Protein AF-A0A3N5IBV7-F1 (afdb_monomer)

Mean predicted aligned error: 3.82 Å

pLDDT: mean 93.03, std 4.79, range [66.5, 97.31]

Sequence (121 aa):
IKLAYLCHAQTKTMTPGDVVLFYRSGDESAITSLGVVESYETLDDSDTVASRVKRRTVYSMDEIANMVKQPTRVMLFRLVKHFQKPLGLEWLKHKHVTKGAPQSIMRISAVAFEGVVAHGE

Secondary structure (DSSP, 8-state):
-EEEEEE--S-----TT-EEEEEETTTT-EEEEEEEEEEEEEE--HHHHHHHHGGG-S--HHHHHHHTTS-EEEEEEEEEEEEEEEEEHHHHHHTTS-SSS-SS-----HHHHHHHHHH--

Structure (mmCIF, N/CA/C/O backbone):
data_AF-A0A3N5IBV7-F1
#
_entry.id   AF-A0A3N5IBV7-F1
#
loop_
_atom_site.group_PDB
_atom_site.id
_atom_site.type_symbol
_atom_site.label_atom_id
_atom_site.label_alt_id
_atom_site.label_comp_id
_atom_site.label_asym_id
_atom_site.label_entity_id
_atom_site.label_seq_id
_atom_site.pdbx_PDB_ins_code
_atom_site.Cartn_x
_atom_site.Cartn_y
_atom_site.Cartn_z
_atom_site.occupancy
_atom_site.B_iso_or_equiv
_atom_site.auth_seq_id
_atom_site.auth_comp_id
_atom_site.auth_asym_id
_atom_site.auth_atom_id
_atom_site.pdbx_PDB_model_num
ATOM 1 N N . ILE A 1 1 ? -10.519 -0.968 -7.578 1.00 84.50 1 ILE A N 1
ATOM 2 C CA . ILE A 1 1 ? -11.216 -1.628 -6.432 1.00 84.50 1 ILE A CA 1
ATOM 3 C C . ILE A 1 1 ? -10.959 -0.806 -5.166 1.00 84.50 1 ILE A C 1
ATOM 5 O O . ILE A 1 1 ? -9.854 -0.298 -5.050 1.00 84.50 1 ILE A O 1
ATOM 9 N N . LYS A 1 2 ? -11.937 -0.604 -4.266 1.00 91.62 2 LYS A N 1
ATOM 10 C CA . LYS A 1 2 ? -11.717 0.114 -2.988 1.00 91.62 2 LYS A CA 1
ATOM 11 C C . LYS A 1 2 ? -11.261 -0.870 -1.910 1.00 91.62 2 LYS A C 1
ATOM 13 O O . LYS A 1 2 ? -11.970 -1.842 -1.662 1.00 91.62 2 LYS A O 1
ATOM 18 N N . LEU A 1 3 ? -10.125 -0.598 -1.282 1.00 94.56 3 LEU A N 1
ATOM 19 C CA . LEU A 1 3 ? -9.474 -1.455 -0.291 1.00 94.56 3 LEU A CA 1
ATOM 20 C C . LEU A 1 3 ? -9.039 -0.631 0.929 1.00 94.56 3 LEU A C 1
ATOM 22 O O . LEU A 1 3 ? -8.996 0.601 0.878 1.00 94.56 3 LEU A O 1
ATOM 26 N N . ALA A 1 4 ? -8.742 -1.323 2.024 1.00 94.50 4 ALA A N 1
ATOM 27 C CA . ALA A 1 4 ? -8.207 -0.757 3.250 1.00 94.50 4 ALA A CA 1
ATOM 28 C C . ALA A 1 4 ? -6.869 -1.415 3.598 1.00 94.50 4 ALA A C 1
ATOM 30 O O . ALA A 1 4 ? -6.697 -2.621 3.431 1.00 94.50 4 ALA A O 1
ATOM 31 N N . TYR A 1 5 ? -5.935 -0.618 4.103 1.00 92.50 5 TYR A N 1
ATOM 32 C CA . TYR A 1 5 ? -4.657 -1.073 4.632 1.00 92.50 5 TYR A CA 1
ATOM 33 C C . TYR A 1 5 ? -4.497 -0.548 6.057 1.00 92.50 5 TYR A C 1
ATOM 35 O O . TYR A 1 5 ? -4.598 0.658 6.289 1.00 92.50 5 TYR A O 1
ATOM 43 N N . LEU A 1 6 ? -4.286 -1.458 7.006 1.00 92.44 6 LEU A N 1
ATOM 44 C CA . LEU A 1 6 ? -4.113 -1.144 8.421 1.00 92.44 6 LEU A CA 1
ATOM 45 C C . LEU A 1 6 ? -2.644 -1.358 8.786 1.00 92.44 6 LEU A C 1
ATOM 47 O O . LEU A 1 6 ? -2.066 -2.387 8.442 1.00 92.44 6 LEU A O 1
ATOM 51 N N . CYS A 1 7 ? -2.019 -0.393 9.458 1.00 90.12 7 CYS A N 1
ATOM 52 C CA . CYS A 1 7 ? -0.606 -0.499 9.817 1.00 90.12 7 CYS A CA 1
ATOM 53 C C . CYS A 1 7 ? -0.219 0.369 11.019 1.00 90.12 7 CYS A C 1
ATOM 55 O O . CYS A 1 7 ? -0.943 1.272 11.428 1.00 90.12 7 CYS A O 1
ATOM 57 N N . HIS A 1 8 ? 0.993 0.151 11.528 1.00 89.38 8 HIS A N 1
ATOM 58 C CA . HIS A 1 8 ? 1.608 0.971 12.581 1.00 89.38 8 HIS A CA 1
ATOM 59 C C . HIS A 1 8 ? 2.729 1.877 12.041 1.00 89.38 8 HIS A C 1
ATOM 61 O O . HIS A 1 8 ? 3.566 2.371 12.794 1.00 89.38 8 HIS A O 1
ATOM 67 N N . ALA A 1 9 ? 2.771 2.104 10.724 1.00 81.06 9 ALA A N 1
ATOM 68 C CA . ALA A 1 9 ? 3.873 2.786 10.042 1.00 81.06 9 ALA A CA 1
ATOM 69 C C . ALA A 1 9 ? 4.093 4.210 10.563 1.00 81.06 9 ALA A C 1
ATOM 71 O O . ALA A 1 9 ? 3.172 4.996 10.490 1.00 81.06 9 ALA A O 1
ATOM 72 N N . GLN A 1 10 ? 5.297 4.600 10.997 1.00 75.12 10 GLN A N 1
ATOM 73 C CA . GLN A 1 10 ? 5.555 5.904 11.644 1.00 75.12 10 GLN A CA 1
ATOM 74 C C . GLN A 1 10 ? 5.157 7.153 10.829 1.00 75.12 10 GLN A C 1
ATOM 76 O O . GLN A 1 10 ? 4.951 8.224 11.408 1.00 75.12 10 GLN A O 1
ATOM 81 N N . THR A 1 11 ? 5.006 7.030 9.512 1.00 76.69 11 THR A N 1
ATOM 82 C CA . THR A 1 11 ? 4.590 8.109 8.614 1.00 76.69 11 THR A CA 1
ATOM 83 C C . THR A 1 11 ? 3.210 8.648 8.997 1.00 76.69 11 THR A C 1
ATOM 85 O O . THR A 1 11 ? 2.202 7.939 8.954 1.00 76.69 11 THR A O 1
ATOM 88 N N . LYS A 1 12 ? 3.166 9.922 9.405 1.00 66.50 12 LYS A N 1
ATOM 89 C CA . LYS A 1 12 ? 1.934 10.606 9.837 1.00 66.50 12 LYS A CA 1
ATOM 90 C C . LYS A 1 12 ? 1.182 11.297 8.700 1.00 66.50 12 LYS A C 1
ATOM 92 O O . LYS A 1 12 ? 0.017 11.618 8.882 1.00 66.50 12 LYS A O 1
ATOM 97 N N . THR A 1 13 ? 1.825 11.542 7.559 1.00 74.69 13 THR A N 1
ATOM 98 C CA . THR A 1 13 ? 1.269 12.414 6.518 1.00 74.69 13 THR A CA 1
ATOM 99 C C . THR A 1 13 ? 1.191 11.722 5.166 1.00 74.69 13 THR A C 1
ATOM 101 O O . THR A 1 13 ? 2.209 11.423 4.538 1.00 74.69 13 THR A O 1
ATOM 104 N N . MET A 1 14 ? -0.047 11.514 4.729 1.00 87.62 14 MET A N 1
ATOM 105 C CA . MET A 1 14 ? -0.431 11.095 3.389 1.00 87.62 14 MET A CA 1
ATOM 106 C C . MET A 1 14 ? -1.758 11.780 3.067 1.00 87.62 14 MET A C 1
ATOM 108 O O . MET A 1 14 ? -2.636 11.853 3.929 1.00 87.62 14 MET A O 1
ATOM 112 N N . THR A 1 15 ? -1.873 12.328 1.868 1.00 92.19 15 THR A N 1
ATOM 113 C CA . THR A 1 15 ? -2.999 13.172 1.457 1.00 92.19 15 THR A CA 1
ATOM 114 C C . THR A 1 15 ? -3.899 12.393 0.500 1.00 92.19 15 THR A C 1
ATOM 116 O O . THR A 1 15 ? -3.394 11.592 -0.290 1.00 92.19 15 THR A O 1
ATOM 119 N N . PRO A 1 16 ? -5.229 12.597 0.521 1.00 95.44 16 PRO A N 1
ATOM 120 C CA . PRO A 1 16 ? -6.090 12.094 -0.543 1.00 95.44 16 PRO A CA 1
ATOM 121 C C . PRO A 1 16 ? -5.566 12.517 -1.923 1.00 95.44 16 PRO A C 1
ATOM 123 O O . PRO A 1 16 ? -5.254 13.686 -2.139 1.00 95.44 16 PRO A O 1
ATOM 126 N N . GLY A 1 17 ? -5.462 11.562 -2.845 1.00 95.38 17 GLY A N 1
ATOM 127 C CA . GLY A 1 17 ? -4.849 11.755 -4.162 1.00 95.38 17 GLY A CA 1
ATOM 128 C C . GLY A 1 17 ? -3.377 11.341 -4.250 1.00 95.38 17 GLY A C 1
ATOM 129 O O . GLY A 1 17 ? -2.885 11.167 -5.365 1.00 95.38 17 GLY A O 1
ATOM 130 N N . ASP A 1 18 ? -2.692 11.106 -3.124 1.00 95.00 18 ASP A N 1
ATOM 131 C CA . ASP A 1 18 ? -1.336 10.554 -3.141 1.00 95.00 18 ASP A CA 1
ATOM 132 C C . ASP A 1 18 ? -1.320 9.177 -3.818 1.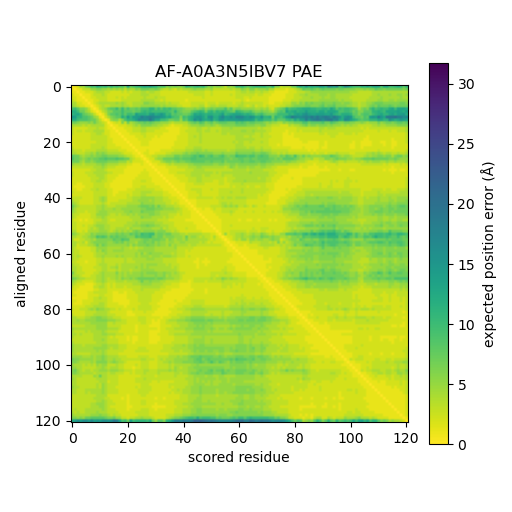00 95.00 18 ASP A C 1
ATOM 134 O O . ASP A 1 18 ? -2.232 8.355 -3.664 1.00 95.00 18 ASP A O 1
ATOM 138 N N . VAL A 1 19 ? -0.248 8.913 -4.560 1.00 95.75 19 VAL A N 1
ATOM 139 C CA . VAL 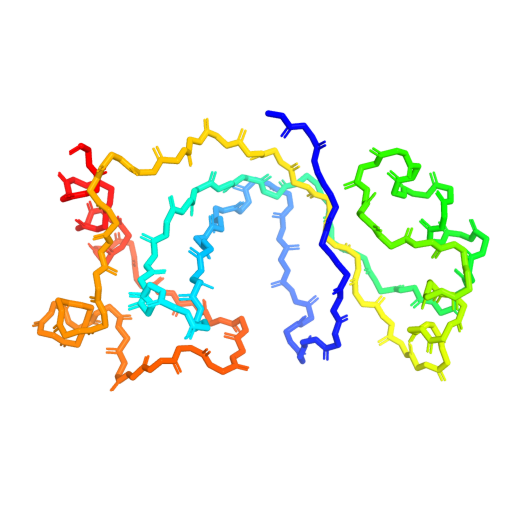A 1 19 ? -0.032 7.643 -5.250 1.00 95.75 19 VAL A CA 1
ATOM 140 C C . VAL A 1 19 ? 0.796 6.714 -4.369 1.00 95.75 19 VAL A C 1
ATOM 142 O O . VAL A 1 19 ? 1.838 7.104 -3.843 1.00 95.75 19 VAL A O 1
ATOM 145 N N . VAL A 1 20 ? 0.351 5.464 -4.237 1.00 95.75 20 VAL A N 1
ATOM 146 C CA . VAL A 1 20 ? 1.020 4.433 -3.438 1.00 95.75 20 VAL A CA 1
ATOM 147 C C . VAL A 1 20 ? 1.408 3.236 -4.303 1.00 95.75 20 VAL A C 1
ATOM 149 O O . VAL A 1 20 ? 0.616 2.734 -5.101 1.00 95.75 20 VAL A O 1
ATOM 152 N N . LEU A 1 21 ? 2.641 2.767 -4.121 1.00 96.56 21 LEU A N 1
ATOM 153 C CA . LEU A 1 21 ? 3.158 1.532 -4.705 1.00 96.56 21 LEU A CA 1
ATOM 154 C C . LEU A 1 21 ? 3.217 0.455 -3.620 1.00 96.56 21 LEU A C 1
ATOM 156 O O . LEU A 1 21 ? 3.699 0.713 -2.517 1.00 96.56 21 LEU A O 1
ATOM 160 N N . PHE A 1 22 ? 2.755 -0.752 -3.936 1.00 95.69 22 PHE A N 1
ATOM 161 C CA . PHE A 1 22 ? 2.781 -1.884 -3.010 1.00 95.69 22 PHE A CA 1
ATOM 162 C C . PHE A 1 22 ? 3.938 -2.825 -3.339 1.00 95.69 22 PHE A C 1
ATOM 164 O O . PHE A 1 22 ? 4.022 -3.351 -4.450 1.00 95.69 22 PHE A O 1
ATOM 171 N N . TYR A 1 23 ? 4.808 -3.039 -2.350 1.00 96.12 23 TYR A N 1
ATOM 172 C CA . TYR A 1 23 ? 5.918 -3.986 -2.401 1.00 96.12 23 TYR A CA 1
ATOM 173 C C . TYR A 1 23 ? 5.536 -5.289 -1.688 1.00 96.12 23 TYR A C 1
ATOM 175 O O . TYR A 1 23 ? 5.137 -5.264 -0.524 1.00 96.12 23 TYR A O 1
ATOM 183 N N . ARG A 1 24 ? 5.667 -6.426 -2.375 1.00 94.88 24 ARG A N 1
ATOM 184 C CA . ARG A 1 24 ? 5.389 -7.767 -1.848 1.00 94.88 24 ARG A CA 1
ATOM 185 C C . ARG A 1 24 ? 6.706 -8.421 -1.441 1.00 94.88 24 ARG A C 1
ATOM 187 O O . ARG A 1 24 ? 7.454 -8.892 -2.290 1.00 94.88 24 ARG A O 1
ATOM 194 N N . SER A 1 25 ? 7.008 -8.411 -0.145 1.00 91.69 25 SER A N 1
ATOM 195 C CA . SER A 1 25 ? 8.309 -8.838 0.388 1.00 91.69 25 SER A CA 1
ATOM 196 C C . SER A 1 25 ? 8.482 -10.348 0.556 1.00 91.69 25 SER A C 1
ATOM 198 O O . SER A 1 25 ? 9.615 -10.810 0.514 1.00 91.69 25 SER A O 1
ATOM 200 N N . GLY A 1 26 ? 7.402 -11.104 0.779 1.00 87.31 26 GLY A N 1
ATOM 201 C CA . GLY A 1 26 ? 7.489 -12.502 1.220 1.00 87.31 26 GLY A CA 1
ATOM 202 C C . GLY A 1 26 ? 8.063 -13.466 0.180 1.00 87.31 26 GLY A C 1
ATOM 203 O O . GLY A 1 26 ? 8.947 -14.253 0.492 1.00 87.31 26 GLY A O 1
ATOM 204 N N . ASP A 1 27 ? 7.564 -13.400 -1.048 1.00 90.81 27 ASP A N 1
ATOM 205 C CA . ASP A 1 27 ? 7.841 -14.373 -2.109 1.00 90.81 27 ASP A CA 1
ATOM 206 C C . ASP A 1 27 ? 8.310 -13.716 -3.411 1.00 90.81 27 ASP A C 1
ATOM 208 O O . ASP A 1 27 ? 9.249 -14.202 -4.032 1.00 90.81 27 ASP A O 1
ATOM 212 N N . GLU A 1 28 ? 7.716 -12.591 -3.812 1.00 92.31 28 GLU A N 1
ATOM 213 C CA . GLU A 1 28 ? 8.108 -11.913 -5.056 1.00 92.31 28 GLU A CA 1
ATOM 214 C C . GLU A 1 28 ? 9.295 -10.956 -4.883 1.00 92.31 28 GLU A C 1
ATOM 216 O O . GLU A 1 28 ? 10.068 -10.750 -5.817 1.00 92.31 28 GLU A O 1
ATOM 221 N N . SER A 1 29 ? 9.447 -10.347 -3.701 1.00 95.75 29 SER A N 1
ATOM 222 C CA . SER A 1 29 ? 10.410 -9.262 -3.457 1.00 95.75 29 SER A CA 1
ATOM 223 C C . SER A 1 29 ? 10.362 -8.174 -4.541 1.00 95.75 29 SER A C 1
ATOM 225 O O . SER A 1 29 ? 11.390 -7.755 -5.081 1.00 95.75 29 SER A O 1
ATOM 227 N N . ALA A 1 30 ? 9.148 -7.728 -4.875 1.00 97.31 30 ALA A N 1
ATOM 228 C CA . ALA A 1 30 ? 8.888 -6.843 -6.006 1.00 97.31 30 ALA A CA 1
ATOM 229 C C . ALA A 1 30 ? 7.784 -5.818 -5.720 1.00 97.31 30 ALA A C 1
ATOM 231 O O . ALA A 1 30 ? 6.910 -6.035 -4.880 1.00 97.31 30 ALA A O 1
ATOM 232 N N . ILE A 1 31 ? 7.793 -4.706 -6.459 1.00 97.31 31 ILE A N 1
ATOM 233 C CA . ILE A 1 31 ? 6.620 -3.831 -6.568 1.00 97.31 31 ILE A CA 1
ATOM 234 C C . ILE A 1 31 ? 5.622 -4.484 -7.523 1.00 97.31 31 ILE A C 1
ATOM 236 O O . ILE A 1 31 ? 5.950 -4.725 -8.683 1.00 97.31 31 ILE A O 1
ATOM 240 N N . THR A 1 32 ? 4.404 -4.736 -7.044 1.00 97.31 32 THR A N 1
ATOM 241 C CA . THR A 1 32 ? 3.391 -5.509 -7.785 1.00 97.31 32 THR A CA 1
ATOM 242 C C . THR A 1 32 ? 2.163 -4.693 -8.155 1.00 97.31 32 THR A C 1
ATOM 244 O O . THR A 1 32 ? 1.450 -5.040 -9.094 1.00 97.31 32 THR A O 1
ATOM 247 N N . SER A 1 33 ? 1.873 -3.619 -7.416 1.00 96.88 33 SER A N 1
ATOM 248 C CA . SER A 1 33 ? 0.591 -2.922 -7.540 1.00 96.88 33 SER A CA 1
ATOM 249 C C . SER A 1 33 ? 0.694 -1.422 -7.308 1.00 96.88 33 SER A C 1
ATOM 251 O O . SER A 1 33 ? 1.561 -0.942 -6.577 1.00 96.88 33 SER A O 1
ATOM 253 N N . LEU A 1 34 ? -0.260 -0.704 -7.896 1.00 97.00 34 LEU A N 1
ATOM 254 C CA . LEU A 1 34 ? -0.417 0.742 -7.820 1.00 97.00 34 LEU A CA 1
ATOM 255 C C . LEU A 1 34 ? -1.799 1.095 -7.262 1.00 97.00 34 LEU A C 1
ATOM 257 O O . LEU A 1 34 ? -2.820 0.569 -7.721 1.00 97.00 34 LEU A O 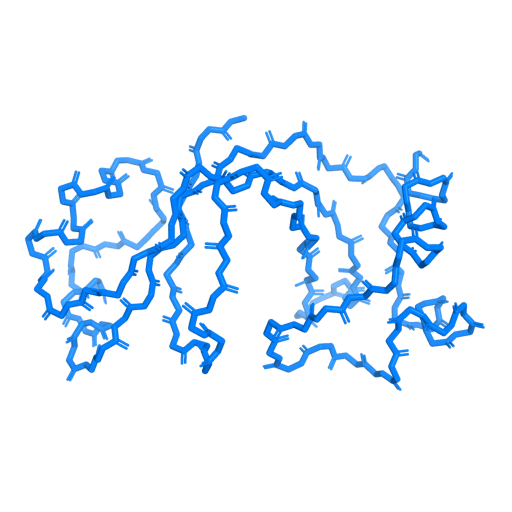1
ATOM 261 N N . GLY A 1 35 ? -1.844 2.033 -6.321 1.00 97.06 35 GLY A N 1
ATOM 262 C CA . GLY A 1 35 ? -3.077 2.576 -5.764 1.00 97.06 35 GLY A CA 1
ATOM 263 C C . GLY A 1 35 ? -3.058 4.095 -5.616 1.00 97.06 35 GLY A C 1
ATOM 264 O O . GLY A 1 35 ? -2.014 4.733 -5.719 1.00 97.06 35 GLY A O 1
ATOM 265 N N . VAL A 1 36 ? -4.235 4.658 -5.349 1.00 97.25 36 VAL A N 1
ATOM 266 C CA . VAL A 1 36 ? -4.430 6.077 -5.015 1.00 97.25 36 VAL A CA 1
ATOM 267 C C . VAL A 1 36 ? -5.128 6.180 -3.669 1.00 97.25 36 VAL A C 1
ATOM 269 O O . VAL A 1 36 ? -6.145 5.519 -3.444 1.00 97.25 36 VAL A O 1
ATOM 272 N N . VAL A 1 37 ? -4.585 7.003 -2.780 1.00 96.62 37 VAL A N 1
ATOM 273 C CA . VAL A 1 37 ? -5.086 7.208 -1.420 1.00 96.62 37 VAL A CA 1
ATOM 274 C C . VAL A 1 37 ? -6.409 7.972 -1.459 1.00 96.62 37 VAL A C 1
ATOM 276 O O . VAL A 1 37 ? -6.520 9.013 -2.100 1.00 96.62 37 VAL A O 1
ATOM 279 N N . GLU A 1 38 ? -7.421 7.461 -0.759 1.00 96.06 38 GLU A N 1
ATOM 280 C CA . GLU A 1 38 ? -8.713 8.133 -0.555 1.00 96.06 38 GLU A CA 1
ATOM 281 C C . GLU A 1 38 ? -8.784 8.781 0.838 1.00 96.06 38 GLU A C 1
ATOM 283 O O . GLU A 1 38 ? -9.303 9.885 0.976 1.00 96.06 38 GLU A O 1
ATOM 288 N N . SER A 1 39 ? -8.241 8.126 1.868 1.00 94.12 39 SER A N 1
ATOM 289 C CA . SER A 1 39 ? -8.094 8.700 3.209 1.00 94.12 39 SER A CA 1
ATOM 290 C C . SER A 1 39 ? -6.951 8.036 3.973 1.00 94.12 39 SER A C 1
ATOM 292 O O . SER A 1 39 ? -6.579 6.894 3.691 1.00 94.12 39 SER A O 1
ATOM 294 N N . TYR A 1 40 ? -6.401 8.756 4.949 1.00 94.12 40 TYR A N 1
ATOM 295 C CA . TYR A 1 40 ? -5.388 8.247 5.864 1.00 94.12 40 TYR A CA 1
ATOM 296 C C . TYR A 1 40 ? -5.601 8.854 7.249 1.00 94.12 40 TYR A C 1
ATOM 298 O O . TYR A 1 40 ? -5.407 10.052 7.445 1.00 94.12 40 TYR A O 1
ATOM 306 N N . GLU A 1 41 ? -6.042 8.037 8.200 1.00 92.62 41 GLU A N 1
ATOM 307 C C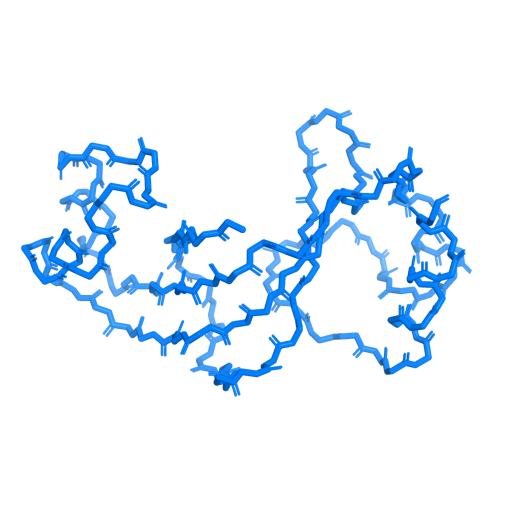A . GLU A 1 41 ? -6.390 8.473 9.556 1.00 92.62 41 GLU A CA 1
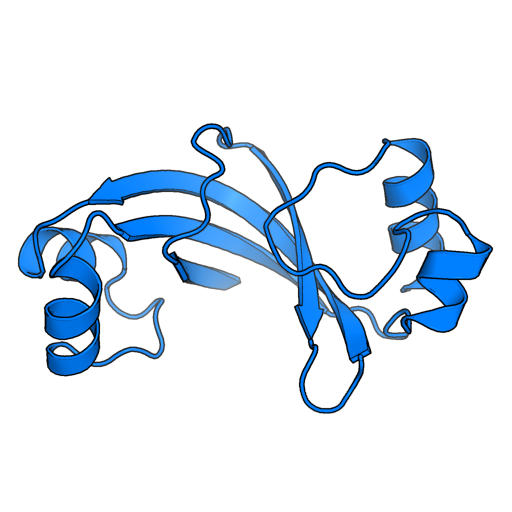ATOM 308 C C . GLU A 1 41 ? -5.756 7.550 10.602 1.00 92.62 41 GLU A C 1
ATOM 310 O O . GLU A 1 41 ? -5.493 6.377 10.335 1.00 92.62 41 GLU A O 1
ATOM 315 N N . THR A 1 42 ? -5.460 8.092 11.784 1.00 93.06 42 THR A N 1
ATOM 316 C CA . THR A 1 42 ? -5.001 7.301 12.936 1.00 93.06 42 THR A CA 1
ATOM 317 C C . THR A 1 42 ? -6.188 7.066 13.852 1.00 93.06 42 THR A C 1
ATOM 319 O O . THR A 1 42 ? -6.845 8.027 14.241 1.00 93.06 42 THR A O 1
ATOM 322 N N . LEU A 1 43 ? -6.447 5.802 14.167 1.00 93.06 43 LEU A N 1
ATOM 323 C CA . LEU A 1 43 ? -7.567 5.334 14.972 1.00 93.06 43 LEU A CA 1
ATOM 324 C C . LEU A 1 43 ? -7.059 4.370 16.047 1.00 93.06 43 LEU A C 1
ATOM 326 O O . LEU A 1 43 ? -6.072 3.658 15.847 1.00 93.06 43 LEU A O 1
ATOM 330 N N . ASP A 1 44 ? -7.748 4.349 17.176 1.00 92.88 44 ASP A N 1
ATOM 331 C CA . ASP A 1 44 ? -7.455 3.534 18.360 1.00 92.88 44 ASP A CA 1
ATOM 332 C C . ASP A 1 44 ? -8.694 2.786 18.890 1.00 92.88 44 ASP A C 1
ATOM 334 O O . ASP A 1 44 ? -8.601 2.046 19.864 1.00 92.88 44 ASP A O 1
ATOM 338 N N . ASP A 1 45 ? -9.832 2.913 18.204 1.00 94.19 45 ASP A N 1
ATOM 339 C CA . ASP A 1 45 ? -11.085 2.238 18.530 1.00 94.19 45 ASP A CA 1
ATOM 340 C C . ASP A 1 45 ? -11.466 1.207 17.455 1.00 94.19 45 ASP A C 1
ATOM 342 O O . ASP A 1 45 ? -11.498 1.506 16.253 1.00 94.19 45 ASP A O 1
ATOM 346 N N . SER A 1 46 ? -11.765 -0.022 17.883 1.00 93.25 46 SER A N 1
ATOM 347 C CA . SER A 1 46 ? -12.036 -1.144 16.977 1.00 93.25 46 SER A CA 1
ATOM 348 C C . SER A 1 46 ? -13.314 -0.943 16.176 1.00 93.25 46 SER A C 1
ATOM 350 O O . SER A 1 46 ? -13.331 -1.244 14.980 1.00 93.25 46 SER A O 1
ATOM 352 N N . ASP A 1 47 ? -14.360 -0.402 16.799 1.00 93.69 47 ASP A N 1
ATOM 353 C CA . ASP A 1 47 ? -15.658 -0.194 16.154 1.00 93.69 47 ASP A CA 1
ATOM 354 C C . ASP A 1 47 ? -15.566 0.908 15.096 1.00 93.69 47 ASP A C 1
ATOM 356 O O . ASP A 1 47 ? -16.088 0.777 13.982 1.00 93.69 47 ASP A O 1
ATOM 360 N N . THR A 1 48 ? -14.807 1.961 15.392 1.00 93.62 48 THR A N 1
ATOM 361 C CA . THR A 1 48 ? -14.488 3.035 14.454 1.00 93.62 48 THR A CA 1
ATOM 362 C C . THR A 1 48 ? -13.695 2.498 13.266 1.00 93.62 48 THR A C 1
ATOM 364 O O . THR A 1 48 ? -14.080 2.743 12.117 1.00 93.62 48 THR A O 1
ATOM 367 N N . VAL A 1 49 ? -12.637 1.709 13.498 1.00 93.62 49 VAL A N 1
ATOM 368 C CA . VAL A 1 49 ? -11.866 1.078 12.412 1.00 93.62 49 VAL A CA 1
ATOM 369 C C . VAL A 1 49 ? -12.762 0.178 11.564 1.00 93.62 49 VAL A C 1
ATOM 371 O O . VAL A 1 49 ? -12.786 0.327 10.340 1.00 93.62 49 VAL A O 1
ATOM 374 N N . ALA A 1 50 ? -13.547 -0.699 12.188 1.00 92.50 50 ALA A N 1
ATOM 375 C CA . ALA A 1 50 ? -14.461 -1.611 11.507 1.00 92.50 50 ALA A CA 1
ATOM 376 C C . ALA A 1 50 ? -15.494 -0.868 10.647 1.00 92.50 50 ALA A C 1
ATOM 378 O O . ALA A 1 50 ? -15.726 -1.223 9.487 1.00 92.50 50 ALA A O 1
ATOM 379 N N . SER A 1 51 ? -16.061 0.220 11.172 1.00 92.38 51 SER A N 1
ATOM 380 C CA . SER A 1 51 ? -16.998 1.088 10.454 1.00 92.38 51 SER A CA 1
ATOM 381 C C . SER A 1 51 ? -16.359 1.774 9.240 1.00 92.38 51 SER A C 1
ATOM 383 O O . SER A 1 51 ? -16.999 1.915 8.189 1.00 92.38 51 SER A O 1
ATOM 385 N N . ARG A 1 52 ? -15.078 2.159 9.336 1.00 92.44 52 ARG A N 1
ATOM 386 C CA . ARG A 1 52 ? -14.317 2.755 8.225 1.00 92.44 52 ARG A CA 1
ATOM 387 C C . ARG A 1 52 ? -14.010 1.750 7.122 1.00 92.44 52 ARG A C 1
ATOM 389 O O . ARG A 1 52 ? -14.267 2.022 5.940 1.00 92.44 52 ARG A O 1
ATOM 396 N N . VAL A 1 53 ? -13.466 0.593 7.490 1.00 91.75 53 VAL A N 1
ATOM 397 C CA . VAL A 1 53 ? -12.975 -0.397 6.522 1.00 91.75 53 VAL A CA 1
ATOM 398 C C . VAL A 1 53 ? -14.104 -1.254 5.957 1.00 91.75 53 VAL A C 1
ATOM 400 O O . VAL A 1 53 ? -14.076 -1.587 4.772 1.00 91.75 53 VAL A O 1
ATOM 403 N N . LYS A 1 54 ? -15.153 -1.543 6.735 1.00 89.62 54 LYS A N 1
ATOM 404 C CA . LYS A 1 54 ? -16.269 -2.418 6.341 1.00 89.62 54 LYS A CA 1
ATOM 405 C C . LYS A 1 54 ? -15.735 -3.700 5.678 1.00 89.62 54 LYS A C 1
ATOM 407 O O . LYS A 1 54 ? -14.836 -4.344 6.196 1.00 89.62 54 LYS A O 1
ATOM 412 N N . ARG A 1 55 ? -16.224 -4.037 4.479 1.00 88.81 55 ARG A N 1
ATOM 413 C CA . ARG A 1 55 ? -15.798 -5.205 3.681 1.00 88.81 55 ARG A CA 1
ATOM 414 C C . ARG A 1 55 ? -14.528 -4.974 2.839 1.00 88.81 55 ARG A C 1
ATOM 416 O O . ARG A 1 55 ? -14.322 -5.670 1.854 1.00 88.81 55 ARG A O 1
ATOM 423 N N . ARG A 1 56 ? -13.727 -3.947 3.142 1.00 89.06 56 ARG A N 1
ATOM 424 C CA . ARG A 1 56 ? -12.540 -3.548 2.349 1.00 89.06 56 ARG A CA 1
ATOM 425 C C . ARG A 1 56 ? -11.224 -4.038 2.953 1.00 89.06 56 ARG A C 1
ATOM 427 O O . ARG A 1 56 ? -10.168 -3.727 2.413 1.00 89.06 56 ARG A O 1
ATOM 434 N N . THR A 1 57 ? -11.293 -4.757 4.067 1.00 88.81 57 THR A N 1
ATOM 435 C CA . THR A 1 57 ? -10.156 -5.361 4.761 1.00 88.81 57 THR A CA 1
ATOM 436 C C . THR A 1 57 ? -10.289 -6.880 4.749 1.00 88.81 57 THR A C 1
ATOM 438 O O . THR A 1 57 ? -11.400 -7.403 4.665 1.00 88.81 57 THR A O 1
ATOM 441 N N . VAL A 1 58 ? -9.155 -7.570 4.844 1.00 88.19 58 VAL A N 1
ATOM 442 C CA . VAL A 1 58 ? -9.088 -9.022 5.066 1.00 88.19 58 VAL A CA 1
ATOM 443 C C . VAL A 1 58 ? -9.070 -9.385 6.553 1.00 88.19 58 VAL A C 1
ATOM 445 O O . VAL A 1 58 ? -9.249 -10.549 6.886 1.00 88.19 58 VAL A O 1
ATOM 448 N N . TYR A 1 59 ? -8.873 -8.398 7.432 1.00 91.25 59 TYR A N 1
ATOM 449 C CA . TYR A 1 59 ? -8.845 -8.601 8.877 1.00 91.25 59 TYR A CA 1
ATOM 450 C C . TYR A 1 59 ? -10.250 -8.814 9.448 1.00 91.25 59 TYR A C 1
ATOM 452 O O . TYR A 1 59 ? -11.182 -8.060 9.155 1.00 91.25 59 TYR A O 1
ATOM 460 N N . SER A 1 60 ? -10.372 -9.822 10.301 1.00 92.50 60 SER A N 1
ATOM 461 C CA . SER A 1 60 ? -11.513 -10.072 11.180 1.00 92.50 60 SER A CA 1
ATOM 462 C C . SER A 1 60 ? -11.639 -9.006 12.277 1.00 92.50 60 SER A C 1
ATOM 464 O O . SER A 1 60 ? -10.717 -8.224 12.521 1.00 92.50 60 SER A O 1
ATOM 466 N N . MET A 1 61 ? -12.779 -8.982 12.977 1.00 92.75 61 MET A N 1
ATOM 467 C CA . MET A 1 61 ? -12.974 -8.065 14.109 1.00 92.75 61 MET A CA 1
ATOM 468 C C . MET A 1 61 ? -11.971 -8.299 15.238 1.00 92.75 61 MET A C 1
ATOM 470 O O . MET A 1 61 ? -11.464 -7.327 15.791 1.00 92.75 61 MET A O 1
ATOM 474 N N . ASP A 1 62 ? -11.636 -9.553 15.540 1.00 94.19 62 ASP A N 1
ATOM 475 C CA . ASP A 1 62 ? -10.661 -9.876 16.585 1.00 94.19 62 ASP A CA 1
ATOM 476 C C . ASP A 1 62 ? -9.250 -9.415 16.200 1.00 94.19 62 ASP A C 1
ATOM 478 O O . ASP A 1 62 ? -8.499 -8.904 17.033 1.00 94.19 62 ASP A O 1
ATOM 482 N N . GLU A 1 63 ? -8.876 -9.538 14.924 1.00 94.50 63 GLU A N 1
ATOM 483 C CA . GLU A 1 63 ? -7.611 -8.994 14.421 1.00 94.50 63 GLU A CA 1
ATOM 484 C C . GLU A 1 63 ? -7.596 -7.467 14.503 1.00 94.50 63 GLU A C 1
ATOM 486 O O . GLU A 1 63 ? -6.631 -6.902 15.013 1.00 94.50 63 GLU A O 1
ATOM 491 N N . ILE A 1 64 ? -8.678 -6.797 14.092 1.00 94.00 64 ILE A N 1
ATOM 492 C CA . ILE A 1 64 ? -8.812 -5.339 14.219 1.00 94.00 64 ILE A CA 1
ATOM 493 C C . ILE A 1 64 ? -8.682 -4.913 15.687 1.00 94.00 64 ILE A C 1
ATOM 495 O O . ILE A 1 64 ? -7.894 -4.016 15.983 1.00 94.00 64 ILE A O 1
ATOM 499 N N . ALA A 1 65 ? -9.390 -5.577 16.605 1.00 94.50 65 ALA A N 1
ATOM 500 C CA . ALA A 1 65 ? -9.329 -5.308 18.042 1.00 94.50 65 ALA A CA 1
ATOM 501 C C . ALA A 1 65 ? -7.907 -5.474 18.602 1.00 94.50 65 ALA A C 1
ATOM 503 O O . ALA A 1 65 ? -7.466 -4.697 19.448 1.00 94.50 65 ALA A O 1
ATOM 504 N N . ASN A 1 66 ? -7.153 -6.452 18.100 1.00 94.94 66 ASN A N 1
ATOM 505 C CA . ASN A 1 66 ? -5.752 -6.627 18.466 1.00 94.94 66 ASN A CA 1
ATOM 506 C C . ASN A 1 66 ? -4.845 -5.528 17.900 1.00 94.94 66 ASN A C 1
ATOM 508 O O . ASN A 1 66 ? -3.940 -5.083 18.605 1.00 94.94 66 ASN A O 1
ATOM 512 N N . MET A 1 67 ? -5.079 -5.071 16.667 1.00 92.50 67 MET A N 1
ATOM 513 C CA . MET A 1 67 ? -4.289 -4.001 16.050 1.00 92.50 67 MET A CA 1
ATOM 514 C C . MET A 1 67 ? -4.464 -2.673 16.794 1.00 92.50 67 MET A C 1
ATOM 516 O O . MET A 1 67 ? -3.476 -2.008 17.102 1.00 92.50 67 MET A O 1
ATOM 520 N N . VAL A 1 68 ? -5.699 -2.310 17.155 1.00 94.19 68 VAL A N 1
ATOM 521 C CA . VAL A 1 68 ? -6.000 -1.015 17.796 1.00 94.19 68 VAL A CA 1
ATOM 522 C C . VAL A 1 68 ? -5.550 -0.900 19.256 1.00 94.19 68 VAL A C 1
ATOM 524 O O . VAL A 1 68 ? -5.639 0.179 19.829 1.00 94.19 68 VAL A O 1
ATOM 527 N N . LYS A 1 69 ? -4.966 -1.956 19.849 1.00 93.50 69 LYS A N 1
ATOM 528 C CA . LYS A 1 69 ? -4.286 -1.888 21.164 1.00 93.50 69 LYS A CA 1
ATOM 529 C C . LYS A 1 69 ? -3.191 -0.818 21.221 1.00 93.50 69 LYS A C 1
ATOM 531 O O . LYS A 1 69 ? -2.756 -0.425 22.300 1.00 93.50 69 LYS A O 1
ATOM 536 N N . GLN A 1 70 ? -2.736 -0.368 20.059 1.00 92.50 70 GLN A N 1
ATOM 537 C CA . GLN A 1 70 ? -1.918 0.817 19.883 1.00 92.50 70 GLN A CA 1
ATOM 538 C C . GLN A 1 70 ? -2.447 1.637 18.694 1.00 92.50 70 GLN A C 1
ATOM 540 O O . GLN A 1 70 ? -3.123 1.078 17.821 1.00 92.50 70 GLN A O 1
ATOM 545 N N . PRO A 1 71 ? -2.098 2.936 18.597 1.00 90.69 71 PRO A N 1
ATOM 546 C CA . PRO A 1 71 ? -2.535 3.785 17.495 1.00 90.69 71 PRO A CA 1
ATOM 547 C C . PRO A 1 71 ? -2.282 3.137 16.128 1.00 90.69 71 PRO A C 1
ATOM 549 O O . PRO A 1 71 ? -1.143 2.840 15.745 1.00 90.69 71 PRO A O 1
ATOM 552 N N . THR A 1 72 ? -3.365 2.910 15.390 1.00 92.94 72 THR A N 1
ATOM 553 C CA . THR A 1 72 ? -3.366 2.202 14.110 1.00 92.94 72 THR A CA 1
ATOM 554 C C . THR A 1 72 ? -3.733 3.160 12.997 1.00 92.94 72 THR A C 1
ATOM 556 O O . THR A 1 72 ? -4.732 3.870 13.053 1.00 92.94 72 THR A O 1
ATOM 559 N N . ARG A 1 73 ? -2.919 3.185 11.948 1.00 93.12 73 ARG A N 1
ATOM 560 C CA . ARG A 1 73 ? -3.217 3.948 10.742 1.00 93.12 73 ARG A CA 1
ATOM 561 C C . ARG A 1 73 ? -4.076 3.125 9.814 1.00 93.12 73 ARG A C 1
ATOM 563 O O . ARG A 1 73 ? -3.720 1.995 9.481 1.00 93.12 73 ARG A O 1
ATOM 570 N N . VAL A 1 74 ? -5.155 3.737 9.354 1.00 94.06 74 VAL A N 1
ATOM 571 C CA . VAL A 1 74 ? -6.068 3.182 8.364 1.00 94.06 74 VAL A CA 1
ATOM 572 C C . VAL A 1 74 ? -5.934 4.000 7.088 1.00 94.06 74 VAL A C 1
ATOM 574 O O . VAL A 1 74 ? -6.293 5.176 7.049 1.00 94.06 74 VAL A O 1
ATOM 577 N N . MET A 1 75 ? -5.404 3.369 6.042 1.00 95.12 75 MET A N 1
ATOM 578 C CA . MET A 1 75 ? -5.379 3.908 4.686 1.00 95.12 75 MET A CA 1
ATOM 579 C C . MET A 1 75 ? -6.527 3.301 3.886 1.00 95.12 75 MET A C 1
ATOM 581 O O . MET A 1 75 ? -6.504 2.108 3.583 1.00 95.12 75 MET A O 1
ATOM 585 N N . LEU A 1 76 ? -7.497 4.118 3.481 1.00 95.69 76 LEU A N 1
ATOM 586 C CA . LEU A 1 76 ? -8.413 3.740 2.408 1.00 95.69 76 LEU A CA 1
ATOM 587 C C . LEU A 1 76 ? -7.791 4.135 1.078 1.00 95.69 76 LEU A C 1
ATOM 589 O O . LEU A 1 76 ? -7.280 5.243 0.927 1.00 95.69 76 LEU A O 1
ATOM 593 N N . PHE A 1 77 ? -7.844 3.236 0.103 1.00 96.50 77 PHE A N 1
ATOM 594 C CA . PHE A 1 77 ? -7.269 3.486 -1.209 1.00 96.50 77 PHE A CA 1
ATOM 595 C C . PHE A 1 77 ? -8.065 2.802 -2.313 1.00 96.50 77 PHE A C 1
ATOM 597 O O . PHE A 1 77 ? -8.798 1.827 -2.109 1.00 96.50 77 PHE A O 1
ATOM 604 N N . ARG A 1 78 ? -7.890 3.314 -3.527 1.00 96.50 78 ARG A N 1
ATOM 605 C CA . ARG A 1 78 ? -8.345 2.668 -4.746 1.00 96.50 78 ARG A CA 1
ATOM 606 C C . ARG A 1 78 ? -7.171 1.971 -5.404 1.00 96.50 78 ARG A C 1
ATOM 608 O O . ARG A 1 78 ? -6.239 2.627 -5.853 1.00 96.50 78 ARG A O 1
ATOM 615 N N . LEU A 1 79 ? -7.245 0.651 -5.506 1.00 96.81 79 LEU A N 1
ATOM 616 C CA . LEU A 1 79 ? -6.361 -0.115 -6.374 1.00 96.81 79 LEU A CA 1
ATOM 617 C C . LEU A 1 79 ? -6.637 0.278 -7.829 1.00 96.81 79 LEU A C 1
ATOM 619 O O . LEU A 1 79 ? -7.785 0.156 -8.282 1.00 96.81 79 LEU A O 1
ATOM 623 N N . VAL A 1 80 ? -5.589 0.751 -8.505 1.00 95.94 80 VAL A N 1
ATOM 624 C CA . VAL A 1 80 ? -5.605 1.196 -9.903 1.00 95.94 80 VAL A CA 1
ATOM 625 C C . VAL A 1 80 ? -5.277 0.028 -10.821 1.00 95.94 80 VAL A C 1
ATOM 627 O O . VAL A 1 80 ? -6.103 -0.330 -11.655 1.00 95.94 80 VAL A O 1
ATOM 630 N N . LYS A 1 81 ? -4.097 -0.581 -10.648 1.00 94.81 81 LYS A N 1
ATOM 631 C CA . LYS A 1 81 ? -3.658 -1.733 -11.441 1.00 94.81 81 LYS A CA 1
ATOM 632 C C . LYS A 1 81 ? -2.669 -2.614 -10.684 1.00 94.81 81 LYS A C 1
ATOM 634 O O . LYS A 1 81 ? -1.961 -2.144 -9.791 1.00 94.81 81 LYS A O 1
ATOM 639 N N . HIS A 1 82 ? -2.617 -3.875 -11.096 1.00 96.88 82 HIS A N 1
ATOM 640 C CA . HIS A 1 82 ? -1.463 -4.740 -10.884 1.00 96.88 82 HIS A CA 1
ATOM 641 C C . HIS A 1 82 ? -0.521 -4.578 -12.078 1.00 96.88 82 HIS A C 1
ATOM 643 O O . HIS A 1 82 ? -0.981 -4.460 -13.217 1.00 96.88 82 HIS A O 1
ATOM 649 N N . PHE A 1 83 ? 0.779 -4.529 -11.816 1.00 96.44 83 PHE A N 1
ATOM 650 C CA . PHE A 1 83 ? 1.795 -4.504 -12.861 1.00 96.44 83 PHE A CA 1
ATOM 651 C C . PHE A 1 83 ? 1.860 -5.879 -13.533 1.00 96.44 83 PHE A C 1
ATOM 653 O O . PHE A 1 83 ? 1.879 -6.896 -12.841 1.00 96.44 83 PHE A O 1
ATOM 660 N N . GLN A 1 84 ? 1.885 -5.918 -14.869 1.00 95.12 84 GLN A N 1
ATOM 661 C CA . GLN A 1 84 ? 2.059 -7.180 -15.604 1.00 95.12 84 GLN A CA 1
ATOM 662 C C . GLN A 1 84 ? 3.484 -7.707 -15.440 1.00 95.12 84 GLN A C 1
ATOM 664 O O . GLN A 1 84 ? 3.715 -8.914 -15.463 1.00 95.12 84 GLN A O 1
ATOM 669 N N . LYS A 1 85 ? 4.434 -6.787 -15.241 1.00 95.81 85 LYS A N 1
ATOM 670 C CA . LYS A 1 85 ? 5.829 -7.081 -14.930 1.00 95.81 85 LYS A CA 1
ATOM 671 C C . LYS A 1 85 ? 6.177 -6.530 -13.546 1.00 95.81 85 LYS A C 1
ATOM 673 O O . LYS A 1 85 ? 6.584 -5.372 -13.443 1.00 95.81 85 LYS A O 1
ATOM 678 N N . PRO A 1 86 ? 6.016 -7.317 -12.467 1.00 95.31 86 PRO A N 1
ATOM 679 C CA . PRO A 1 86 ? 6.480 -6.914 -11.148 1.00 95.31 86 PRO A CA 1
ATOM 680 C C . PRO A 1 86 ? 7.963 -6.533 -11.164 1.00 95.31 86 PRO A C 1
ATOM 682 O O . PRO A 1 86 ? 8.797 -7.224 -11.750 1.00 95.31 86 PRO A O 1
ATOM 685 N N . LEU A 1 87 ? 8.299 -5.421 -10.513 1.00 97.06 87 LEU A N 1
ATOM 686 C CA . LEU A 1 87 ? 9.661 -4.889 -10.516 1.00 97.06 87 LEU A CA 1
ATOM 687 C C . LEU A 1 87 ? 10.404 -5.344 -9.266 1.00 97.06 87 LEU A C 1
ATOM 689 O O . LEU A 1 87 ? 10.163 -4.834 -8.169 1.00 97.06 87 LEU A O 1
ATOM 693 N N . GLY A 1 88 ? 11.287 -6.323 -9.453 1.00 97.12 88 GLY A N 1
ATOM 694 C CA . GLY A 1 88 ? 12.048 -6.962 -8.383 1.00 97.12 88 GLY A CA 1
ATOM 695 C C . GLY A 1 88 ? 13.079 -6.054 -7.710 1.00 97.12 88 GLY A C 1
ATOM 696 O O . GLY A 1 88 ? 13.537 -5.056 -8.271 1.00 97.12 88 GLY A O 1
ATOM 697 N N . LEU A 1 89 ? 13.491 -6.444 -6.505 1.00 96.75 89 LEU A N 1
ATOM 698 C CA . LEU A 1 89 ? 14.395 -5.683 -5.644 1.00 96.75 89 LEU A CA 1
ATOM 699 C C . LEU A 1 89 ? 15.711 -5.261 -6.318 1.00 96.75 89 LEU A C 1
ATOM 701 O O . LEU A 1 89 ? 16.138 -4.118 -6.159 1.00 96.75 89 LEU A O 1
ATOM 705 N N . GLU A 1 90 ? 16.349 -6.143 -7.089 1.00 95.62 90 G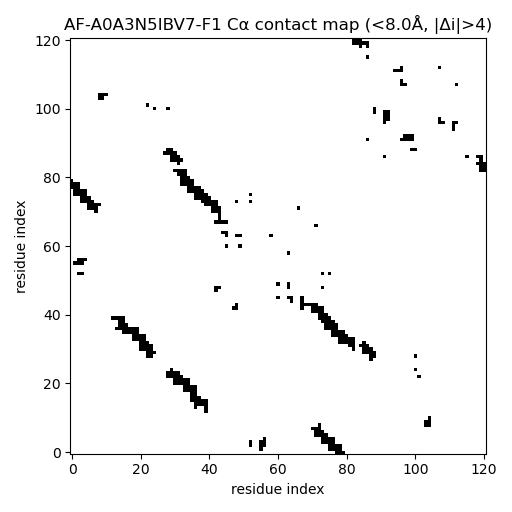LU A N 1
ATOM 706 C CA . GLU A 1 90 ? 17.603 -5.798 -7.775 1.00 95.62 90 GLU A CA 1
ATOM 707 C C . GLU A 1 90 ? 17.403 -4.717 -8.843 1.00 95.62 90 GLU A C 1
ATOM 709 O O . GLU A 1 90 ? 18.224 -3.806 -8.957 1.00 95.62 90 GLU A O 1
ATOM 714 N N . TRP A 1 91 ? 16.273 -4.737 -9.558 1.00 96.88 91 TRP A N 1
ATOM 715 C CA . TRP A 1 91 ? 15.928 -3.668 -10.495 1.00 96.88 91 TRP A CA 1
ATOM 716 C C . TRP A 1 91 ? 15.713 -2.341 -9.757 1.00 96.88 91 TRP A C 1
ATOM 718 O O . TRP A 1 91 ? 16.246 -1.312 -10.175 1.00 96.88 91 TRP A O 1
ATOM 728 N N . LEU A 1 92 ? 15.001 -2.365 -8.621 1.00 96.94 92 LEU A N 1
ATOM 729 C CA . LEU A 1 92 ? 14.748 -1.173 -7.800 1.00 96.94 92 LEU A CA 1
ATOM 730 C C . LEU A 1 92 ? 16.050 -0.549 -7.287 1.00 96.94 92 LEU A C 1
ATOM 732 O O . LEU A 1 92 ? 16.198 0.674 -7.331 1.00 96.94 92 LEU A O 1
ATOM 736 N N . LYS A 1 93 ? 17.004 -1.379 -6.849 1.00 96.50 93 LYS A N 1
ATOM 737 C CA . LYS A 1 93 ? 18.337 -0.942 -6.407 1.00 96.50 93 LYS A CA 1
ATOM 738 C C . LYS A 1 93 ? 19.140 -0.344 -7.556 1.00 96.50 93 LYS A C 1
ATOM 740 O O . LYS A 1 93 ? 19.665 0.759 -7.423 1.00 96.50 93 LYS A O 1
ATOM 745 N N . HIS A 1 94 ? 19.197 -1.043 -8.689 1.00 96.62 94 HIS A N 1
ATOM 746 C CA . HIS A 1 94 ? 19.934 -0.601 -9.873 1.00 96.62 94 HIS A CA 1
ATOM 747 C C . HIS A 1 94 ? 19.388 0.719 -10.439 1.00 96.62 94 HIS A C 1
ATOM 749 O O . HIS A 1 94 ? 20.143 1.559 -10.916 1.00 96.62 94 HIS A O 1
ATOM 755 N N . LYS A 1 95 ? 18.069 0.927 -10.383 1.00 95.56 95 LYS A N 1
ATOM 756 C CA . LYS A 1 95 ? 17.412 2.169 -10.819 1.00 95.56 95 LYS A CA 1
ATOM 757 C C . LYS A 1 95 ? 17.312 3.229 -9.720 1.00 95.56 95 LYS A C 1
ATOM 759 O O . LYS A 1 95 ? 16.658 4.246 -9.928 1.00 95.56 95 LYS A O 1
ATOM 764 N N . HIS A 1 96 ? 17.949 3.006 -8.569 1.00 94.62 96 HIS A N 1
ATOM 765 C CA . HIS A 1 96 ? 17.948 3.912 -7.418 1.00 94.62 96 HIS A CA 1
ATOM 766 C C . HIS A 1 96 ? 16.544 4.307 -6.920 1.00 94.62 96 HIS A C 1
ATOM 768 O O . HIS A 1 96 ? 16.368 5.371 -6.329 1.00 94.62 96 HIS A O 1
ATOM 774 N N . VAL A 1 97 ? 15.545 3.440 -7.119 1.00 95.62 97 VAL A N 1
ATOM 775 C CA . VAL A 1 97 ? 14.188 3.626 -6.582 1.00 95.62 97 VAL A CA 1
ATOM 776 C C . VAL A 1 97 ? 14.207 3.436 -5.068 1.00 95.62 97 VAL A C 1
ATOM 778 O O . VAL A 1 97 ? 13.633 4.230 -4.324 1.00 95.62 97 VAL A O 1
ATOM 781 N N . THR A 1 98 ? 14.909 2.401 -4.601 1.00 94.75 98 THR A N 1
ATOM 782 C CA . THR A 1 98 ? 15.136 2.131 -3.179 1.00 94.75 98 THR A CA 1
ATOM 783 C C . THR A 1 98 ? 16.568 1.642 -2.963 1.00 94.75 98 THR A C 1
ATOM 785 O O . THR A 1 98 ? 17.203 1.103 -3.866 1.00 94.75 98 THR A O 1
ATOM 788 N N . LYS A 1 99 ? 17.104 1.813 -1.748 1.00 92.81 99 LYS A N 1
ATOM 789 C CA . LYS A 1 99 ? 18.428 1.268 -1.381 1.00 92.81 99 LYS A CA 1
ATOM 790 C C . LYS A 1 99 ? 18.389 -0.232 -1.053 1.00 92.81 99 LYS A C 1
ATOM 792 O O . LYS A 1 99 ? 19.427 -0.881 -0.995 1.00 92.81 99 LYS A O 1
ATOM 797 N N . GLY A 1 100 ? 17.198 -0.766 -0.803 1.00 93.69 100 GLY A N 1
ATOM 798 C CA . GLY A 1 100 ? 16.944 -2.129 -0.353 1.00 93.69 100 GLY A CA 1
ATOM 799 C C . GLY A 1 100 ? 15.442 -2.380 -0.227 1.00 93.69 100 GLY A C 1
ATOM 800 O O . GLY A 1 100 ? 14.636 -1.538 -0.636 1.00 93.69 100 GLY A O 1
ATOM 801 N N . ALA A 1 101 ? 15.063 -3.529 0.332 1.00 93.62 101 ALA A N 1
ATOM 802 C CA . ALA A 1 101 ? 13.659 -3.868 0.542 1.00 93.62 101 ALA A CA 1
ATOM 803 C C . ALA A 1 101 ? 13.006 -2.842 1.491 1.00 93.62 101 ALA A C 1
ATOM 805 O O . ALA A 1 101 ? 13.509 -2.668 2.609 1.00 93.62 101 ALA A O 1
ATOM 806 N N . PRO A 1 102 ? 11.912 -2.165 1.087 1.00 91.88 102 PRO A N 1
ATOM 807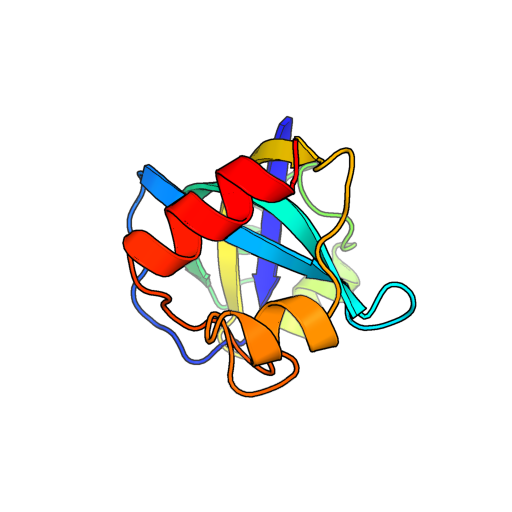 C CA . PRO A 1 102 ? 11.222 -1.212 1.948 1.00 91.88 102 PRO A CA 1
ATOM 808 C C . PRO A 1 102 ? 10.790 -1.864 3.266 1.00 91.88 102 PRO A C 1
ATOM 810 O O . PRO A 1 102 ? 10.090 -2.872 3.260 1.00 91.88 102 PRO A O 1
ATOM 813 N N . GLN A 1 103 ? 11.208 -1.282 4.392 1.00 88.25 103 GLN A N 1
ATOM 814 C CA . GLN A 1 103 ? 10.809 -1.717 5.742 1.00 88.25 103 GLN A CA 1
ATOM 815 C C . GLN A 1 103 ? 9.671 -0.863 6.318 1.00 88.25 103 GLN A C 1
ATOM 817 O O . GLN A 1 103 ? 9.071 -1.193 7.337 1.00 88.25 103 GLN A O 1
ATOM 822 N N . SER A 1 104 ? 9.386 0.271 5.683 1.00 88.06 104 SER A N 1
ATOM 823 C CA . SER A 1 104 ? 8.348 1.216 6.075 1.00 88.06 104 SER A CA 1
ATOM 824 C C . SER A 1 104 ? 7.836 1.972 4.849 1.00 88.06 104 SER A C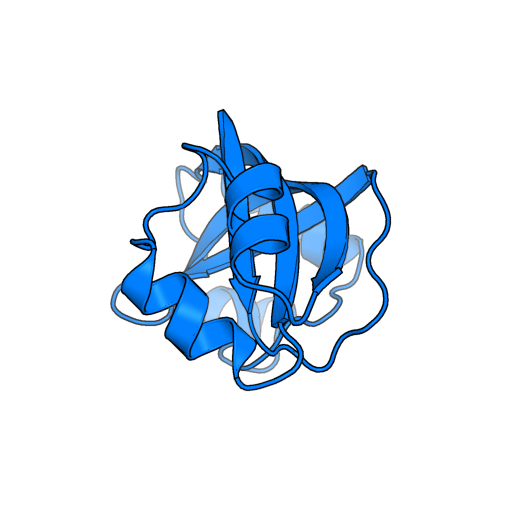 1
ATOM 826 O O . SER A 1 104 ? 8.392 1.867 3.752 1.00 88.06 104 SER A O 1
ATOM 828 N N . ILE A 1 105 ? 6.764 2.745 5.035 1.00 90.25 105 ILE A N 1
ATOM 829 C CA . ILE A 1 105 ? 6.275 3.670 4.011 1.00 90.25 105 ILE A CA 1
ATOM 830 C C . ILE A 1 105 ? 7.340 4.747 3.793 1.00 90.25 105 ILE A C 1
ATOM 832 O O . ILE A 1 105 ? 7.625 5.532 4.700 1.00 90.25 105 ILE A O 1
ATOM 836 N N . MET A 1 106 ? 7.887 4.810 2.583 1.00 91.25 106 MET A N 1
ATOM 837 C CA . MET A 1 106 ? 8.890 5.792 2.178 1.00 91.25 106 MET A CA 1
ATOM 838 C C . MET A 1 106 ? 8.430 6.569 0.946 1.00 91.25 106 MET A C 1
ATOM 840 O O . MET A 1 106 ? 7.657 6.066 0.133 1.00 91.25 106 MET A O 1
ATOM 844 N N . ARG A 1 107 ? 8.929 7.798 0.798 1.00 92.12 107 ARG A N 1
ATOM 845 C CA . ARG A 1 107 ? 8.748 8.582 -0.427 1.00 92.12 107 ARG A CA 1
ATOM 846 C C . ARG A 1 107 ? 9.822 8.210 -1.447 1.00 92.12 107 ARG A C 1
ATOM 848 O O . ARG A 1 107 ? 10.975 7.995 -1.079 1.00 92.12 107 ARG A O 1
ATOM 855 N N . ILE A 1 108 ? 9.433 8.191 -2.717 1.00 93.81 108 ILE A N 1
ATOM 856 C CA . ILE A 1 108 ? 10.337 8.099 -3.867 1.00 93.81 108 ILE A CA 1
ATOM 857 C C . ILE A 1 108 ? 10.210 9.371 -4.711 1.00 93.81 108 ILE A C 1
ATOM 859 O O . ILE A 1 108 ? 9.232 10.109 -4.580 1.00 93.81 108 ILE A O 1
ATOM 863 N N . SER A 1 109 ? 11.202 9.653 -5.553 1.00 94.94 109 SER A N 1
ATOM 864 C CA . SER A 1 109 ? 11.142 10.797 -6.467 1.00 94.94 109 SER A CA 1
ATOM 865 C C . SER A 1 109 ? 10.128 10.565 -7.593 1.00 94.94 109 SER A C 1
ATOM 867 O O . SER A 1 109 ? 9.820 9.423 -7.937 1.00 94.94 109 SER A O 1
ATOM 869 N N . ALA A 1 110 ? 9.652 11.650 -8.212 1.00 94.44 110 ALA A N 1
ATOM 870 C CA . ALA A 1 110 ? 8.793 11.570 -9.397 1.00 94.44 110 ALA A CA 1
ATOM 871 C C . ALA A 1 110 ? 9.464 10.779 -10.535 1.00 94.44 110 ALA A C 1
ATOM 873 O O . ALA A 1 110 ? 8.846 9.896 -11.116 1.00 94.44 110 ALA A O 1
ATOM 874 N N . VAL A 1 111 ? 10.765 10.997 -10.758 1.00 96.25 111 VAL A N 1
ATOM 875 C CA . VAL A 1 111 ? 11.561 10.256 -11.754 1.00 96.25 111 VAL A CA 1
ATOM 876 C C . VAL A 1 111 ? 11.585 8.752 -11.459 1.00 96.25 111 VAL A C 1
ATOM 878 O O . VAL A 1 111 ? 11.422 7.932 -12.361 1.00 96.25 111 VAL A O 1
ATOM 881 N N . ALA A 1 112 ? 11.759 8.363 -10.191 1.00 96.56 112 ALA A N 1
ATOM 882 C CA . ALA A 1 112 ? 11.718 6.956 -9.799 1.00 96.56 112 ALA A CA 1
ATOM 883 C C . ALA A 1 112 ? 10.323 6.349 -10.022 1.00 96.56 112 ALA A C 1
ATOM 885 O O . ALA A 1 112 ? 10.211 5.218 -10.495 1.00 96.56 112 ALA A O 1
ATOM 886 N N . PHE A 1 113 ? 9.266 7.107 -9.716 1.00 96.50 113 PHE A N 1
ATOM 887 C CA . PHE A 1 113 ? 7.886 6.697 -9.957 1.00 96.50 113 PHE A CA 1
ATOM 888 C C . PHE A 1 113 ? 7.588 6.497 -11.450 1.00 96.50 113 PHE A C 1
ATOM 890 O O . PHE A 1 113 ? 7.076 5.445 -11.826 1.00 96.50 113 PHE A O 1
ATOM 897 N N . GLU A 1 114 ? 7.958 7.451 -12.306 1.00 95.88 114 GLU A N 1
ATOM 898 C CA . GLU A 1 114 ? 7.816 7.338 -13.764 1.00 95.88 114 GLU A CA 1
ATOM 899 C C . GLU A 1 114 ? 8.546 6.102 -14.301 1.00 95.88 114 GLU A C 1
ATOM 901 O O . GLU A 1 114 ? 7.986 5.338 -15.089 1.00 95.88 114 GLU A O 1
ATOM 906 N N . GLY A 1 115 ? 9.761 5.845 -13.805 1.00 96.44 115 GLY A N 1
ATOM 907 C CA . GLY A 1 115 ? 10.518 4.640 -14.132 1.00 96.44 115 GLY A CA 1
ATOM 908 C C . GLY A 1 115 ? 9.772 3.354 -13.768 1.00 96.44 115 GLY A C 1
ATOM 909 O O . GLY A 1 115 ? 9.718 2.436 -14.587 1.00 96.44 115 GLY A O 1
ATOM 910 N N . VAL A 1 116 ? 9.171 3.290 -12.576 1.00 96.44 116 VAL A N 1
ATOM 911 C CA . VAL A 1 116 ? 8.358 2.142 -12.138 1.00 96.44 116 VAL A CA 1
ATOM 912 C C . VAL A 1 116 ? 7.140 1.953 -13.040 1.00 96.44 116 VAL A C 1
ATOM 914 O O . VAL A 1 116 ? 6.877 0.839 -13.486 1.00 96.44 116 VAL A O 1
ATOM 917 N N . VAL A 1 117 ? 6.409 3.026 -13.346 1.00 95.69 117 VAL A N 1
ATOM 918 C CA . VAL A 1 117 ? 5.209 2.937 -14.189 1.00 95.69 117 VAL A CA 1
ATOM 919 C C . VAL A 1 117 ? 5.559 2.459 -15.596 1.00 95.69 117 VAL A C 1
ATOM 921 O O . VAL A 1 117 ? 4.877 1.570 -16.093 1.00 95.69 117 VAL A O 1
ATOM 924 N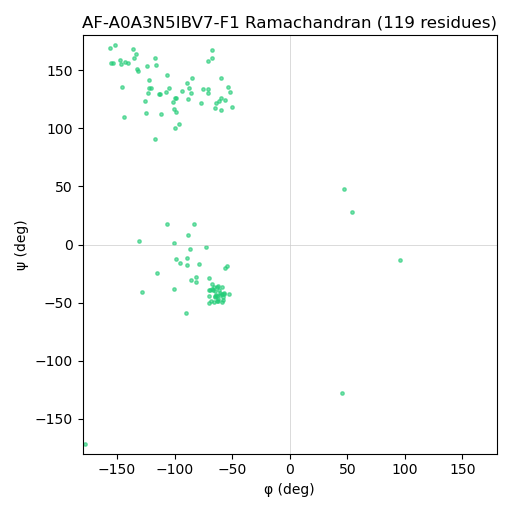 N . ALA A 1 118 ? 6.629 2.987 -16.198 1.00 95.25 118 ALA A N 1
ATOM 925 C CA . ALA A 1 118 ? 7.040 2.644 -17.558 1.00 95.25 118 ALA A CA 1
ATOM 926 C C . ALA A 1 118 ? 7.539 1.196 -17.708 1.00 95.25 118 ALA A C 1
ATOM 928 O O . ALA A 1 118 ? 7.348 0.586 -18.754 1.00 95.25 118 ALA A O 1
ATOM 929 N N . HIS A 1 119 ? 8.190 0.637 -16.682 1.00 95.88 119 HIS A N 1
ATOM 930 C CA . HIS A 1 119 ? 8.760 -0.716 -16.754 1.00 95.88 119 HIS A CA 1
ATOM 931 C C . HIS A 1 119 ? 7.833 -1.798 -16.187 1.00 95.88 119 HIS A C 1
ATOM 933 O O . HIS A 1 119 ? 8.063 -2.978 -16.445 1.00 95.88 119 HIS A O 1
ATOM 939 N N . GLY A 1 120 ? 6.812 -1.409 -15.418 1.00 90.19 120 GLY A N 1
ATOM 940 C CA . GLY A 1 120 ? 5.829 -2.327 -14.845 1.00 90.19 120 GLY A CA 1
ATOM 941 C C . GLY A 1 120 ? 4.640 -2.653 -15.760 1.00 90.19 120 GLY A C 1
ATOM 942 O O . GLY A 1 120 ? 3.780 -3.448 -15.369 1.00 90.19 120 GLY A O 1
ATOM 943 N N . GLU A 1 121 ? 4.550 -2.028 -16.942 1.00 82.31 121 GLU A N 1
ATOM 944 C CA . GLU A 1 121 ? 3.504 -2.315 -17.940 1.00 82.31 121 GLU A CA 1
ATOM 945 C C . GLU A 1 121 ? 3.574 -3.717 -18.552 1.00 82.31 121 GLU A C 1
ATOM 947 O O . GLU A 1 121 ? 4.679 -4.250 -18.844 1.00 82.31 121 GLU A O 1
#

Nearest PDB structures (foldseek):
  5y6b-assembly4_D  TM=8.523E-01  e=6.508E-06  Zymomonas mobilis subsp. mobilis ATCC 10988
  5y6c-assembly2_B  TM=7.964E-01  e=2.236E-06  Zymomonas mobilis subsp. mobilis ATCC 10988
  5guq-assembly4_D  TM=8.029E-01  e=1.383E-05  Zymomonas mobilis subsp. mobilis ATCC 10988
  2kku-assembly1_A  TM=6.049E-01  e=5.418E-03  Archaeoglobus fulgidus
  2dp9-assembly1_A-2  TM=7.234E-01  e=1.178E-01  Thermus thermophilus HB8

Solvent-accessible surface area (backbone atoms only — not comparable to full-atom values): 6912 Å² total; per-residue (Å²): 87,74,38,42,47,78,45,74,59,87,73,87,83,68,53,64,70,40,77,44,77,43,71,43,71,90,82,70,36,18,41,39,36,37,31,34,31,64,40,63,49,78,44,57,48,43,68,61,50,47,68,72,38,58,92,26,44,91,70,50,70,70,54,42,46,59,54,24,78,42,76,23,35,42,35,34,27,35,48,74,48,71,38,81,34,57,49,33,53,70,58,32,39,77,65,63,50,34,96,61,83,81,89,60,87,74,88,69,54,71,69,41,49,52,51,50,59,70,63,19,94

Radius of gyration: 15.06 Å; Cα contacts (8 Å, |Δi|>4): 206; chains: 1; bounding box: 37×28×39 Å

Foldseek 3Di:
DKAKDKDPFPDPDDDQQDKDWDADCPPQQFGWFIKTWHDKDKDLDLVVLCVVGPVRYPDDSVRSNVSSPDTMIMTIIGTDDTFPDTGHFVNCCVLVQDVGRDPHDDDGDPVSVVVCVVVSD